Protein AF-A0A2V3PK12-F1 (afdb_monomer_lite)

Structure (mmCIF, N/CA/C/O backbone):
data_AF-A0A2V3PK12-F1
#
_entry.id   AF-A0A2V3PK12-F1
#
loop_
_atom_site.group_PDB
_atom_site.id
_atom_site.type_symbol
_atom_site.label_atom_id
_atom_site.label_alt_id
_atom_site.label_comp_id
_atom_site.label_asym_id
_atom_site.label_entity_id
_atom_site.label_seq_id
_atom_site.pdbx_PDB_ins_code
_atom_site.Cartn_x
_atom_site.Cartn_y
_atom_site.Cartn_z
_atom_site.occupancy
_atom_site.B_iso_or_equiv
_atom_site.auth_seq_id
_atom_site.auth_comp_id
_atom_site.auth_asym_id
_atom_site.auth_atom_id
_atom_site.pdbx_PDB_model_num
ATOM 1 N N . MET A 1 1 ? 20.727 -31.668 -11.549 1.00 36.41 1 MET A N 1
ATOM 2 C CA . MET A 1 1 ? 19.885 -31.216 -12.682 1.00 36.41 1 MET A CA 1
ATOM 3 C C . MET A 1 1 ? 19.035 -29.988 -12.305 1.00 36.41 1 MET A C 1
ATOM 5 O O . MET A 1 1 ? 17.898 -29.884 -12.724 1.00 36.41 1 MET A O 1
ATOM 9 N N . TRP A 1 2 ? 19.579 -29.036 -11.534 1.00 34.78 2 TRP A N 1
ATOM 10 C CA . TRP A 1 2 ? 18.855 -27.844 -11.042 1.00 34.78 2 TRP A CA 1
ATOM 11 C C . TRP A 1 2 ? 19.720 -26.575 -11.176 1.00 34.78 2 TRP A C 1
ATOM 13 O O . TRP A 1 2 ? 19.773 -25.726 -10.300 1.00 34.78 2 TRP A O 1
ATOM 23 N N . LEU A 1 3 ? 20.453 -26.479 -12.287 1.00 33.09 3 LEU A N 1
ATOM 24 C CA . LEU A 1 3 ? 21.202 -25.281 -12.698 1.00 33.09 3 LEU A CA 1
ATOM 25 C C . LEU A 1 3 ? 20.613 -24.652 -13.978 1.00 33.09 3 LEU A C 1
ATOM 27 O O . LEU A 1 3 ? 21.167 -23.702 -14.512 1.00 33.09 3 LEU A O 1
ATOM 31 N N . GLY A 1 4 ? 19.481 -25.175 -14.469 1.00 30.72 4 GLY A N 1
ATOM 32 C CA . GLY A 1 4 ? 18.854 -24.758 -15.730 1.00 30.72 4 GLY A CA 1
ATOM 33 C C . GLY A 1 4 ? 17.783 -23.667 -15.616 1.00 30.72 4 GLY A C 1
ATOM 34 O O . GLY A 1 4 ? 17.416 -23.099 -16.637 1.00 30.72 4 GLY A O 1
ATOM 35 N N . CYS A 1 5 ? 17.296 -23.335 -14.414 1.00 33.75 5 CYS A N 1
ATOM 36 C CA . CYS A 1 5 ? 16.188 -22.376 -14.248 1.00 33.75 5 CYS A CA 1
ATOM 37 C C . CYS A 1 5 ? 16.623 -20.912 -14.048 1.00 33.75 5 CYS A C 1
ATOM 39 O O . CYS A 1 5 ? 15.769 -20.057 -13.851 1.00 33.75 5 CYS A O 1
ATOM 41 N N . ILE A 1 6 ? 17.923 -20.595 -14.117 1.00 40.31 6 ILE A N 1
ATOM 42 C CA . ILE A 1 6 ? 18.437 -19.217 -13.937 1.00 40.31 6 ILE A CA 1
ATOM 43 C C . ILE A 1 6 ? 18.650 -18.494 -15.290 1.00 40.31 6 ILE A C 1
ATOM 45 O O . ILE A 1 6 ? 18.949 -17.305 -15.333 1.00 40.31 6 ILE A O 1
ATOM 49 N N . ASN A 1 7 ? 18.422 -19.167 -16.424 1.00 37.28 7 ASN A N 1
ATOM 50 C CA . ASN A 1 7 ? 18.754 -18.643 -17.759 1.00 37.28 7 ASN A CA 1
ATOM 51 C C . ASN A 1 7 ? 17.599 -17.982 -18.531 1.00 37.28 7 ASN A C 1
ATOM 53 O O . ASN A 1 7 ? 17.655 -17.896 -19.752 1.00 37.28 7 ASN A O 1
ATOM 57 N N . ASN A 1 8 ? 16.592 -17.446 -17.844 1.00 39.84 8 ASN A 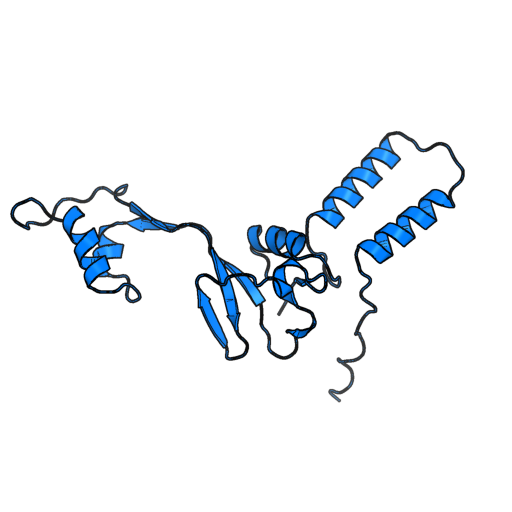N 1
ATOM 58 C CA . ASN A 1 8 ? 15.666 -16.483 -18.450 1.00 39.84 8 ASN A CA 1
ATOM 59 C C . ASN A 1 8 ? 15.564 -15.218 -17.590 1.00 39.84 8 ASN A C 1
ATOM 61 O O . ASN A 1 8 ? 14.484 -14.740 -17.258 1.00 39.84 8 ASN A O 1
ATOM 65 N N . LEU A 1 9 ? 16.720 -14.625 -17.275 1.00 40.34 9 LEU A N 1
ATOM 66 C CA . LEU A 1 9 ? 16.808 -13.172 -17.135 1.00 40.34 9 LEU A CA 1
ATOM 67 C C . LEU A 1 9 ? 16.514 -12.575 -18.517 1.00 40.34 9 LEU A C 1
ATOM 69 O O . LEU A 1 9 ? 17.421 -12.221 -19.271 1.00 40.34 9 LEU A O 1
ATOM 73 N N . TYR A 1 10 ? 15.228 -12.546 -18.875 1.00 44.62 10 TYR A N 1
ATOM 74 C CA . TYR A 1 10 ? 14.729 -11.776 -20.002 1.00 44.62 10 TYR A CA 1
ATOM 75 C C . TYR A 1 10 ? 15.353 -10.383 -19.903 1.00 44.62 10 TYR A C 1
ATOM 77 O O . TYR A 1 10 ? 15.403 -9.785 -18.826 1.00 44.62 10 TYR A O 1
ATOM 85 N N . LYS A 1 11 ? 15.863 -9.867 -21.023 1.00 54.25 11 LYS A N 1
ATOM 86 C CA . LYS A 1 11 ? 16.162 -8.441 -21.167 1.00 54.25 11 LYS A CA 1
ATOM 87 C C . LYS A 1 11 ? 14.841 -7.681 -21.009 1.00 54.25 11 LYS A C 1
ATOM 89 O O . LYS A 1 11 ? 14.168 -7.404 -21.996 1.00 54.25 11 LYS A O 1
ATOM 94 N N . MET A 1 12 ? 14.443 -7.428 -19.767 1.00 57.50 12 MET A N 1
ATOM 95 C CA . MET A 1 12 ? 13.273 -6.630 -19.428 1.00 57.50 12 MET A CA 1
ATOM 96 C C . MET A 1 12 ? 13.621 -5.184 -19.778 1.00 57.50 12 MET A C 1
ATOM 98 O O . MET A 1 12 ? 14.510 -4.602 -19.152 1.00 57.50 12 MET A O 1
ATOM 102 N N . LYS A 1 13 ? 12.998 -4.667 -20.841 1.00 63.16 13 LYS A N 1
ATOM 103 C CA . LYS A 1 13 ? 13.157 -3.277 -21.279 1.00 63.16 13 LYS A CA 1
ATOM 104 C C . LYS A 1 13 ? 12.319 -2.363 -20.397 1.00 63.16 13 LYS A C 1
ATOM 106 O O . LYS A 1 13 ? 11.266 -2.787 -19.922 1.00 63.16 13 LYS A O 1
ATOM 111 N N . THR A 1 14 ? 12.773 -1.136 -20.186 1.00 62.00 14 THR A N 1
ATOM 112 C CA . THR A 1 14 ? 11.950 -0.119 -19.519 1.00 62.00 14 THR A CA 1
ATOM 113 C C . THR A 1 14 ? 10.802 0.315 -20.434 1.00 62.00 14 THR A C 1
ATOM 115 O O . THR A 1 14 ? 10.850 0.134 -21.656 1.00 62.00 14 THR A O 1
ATOM 118 N N . LEU A 1 15 ? 9.758 0.910 -19.858 1.00 54.75 15 LEU A N 1
ATOM 119 C CA . LEU A 1 15 ? 8.664 1.481 -20.648 1.00 54.75 15 LEU A CA 1
ATOM 120 C C . LEU A 1 15 ? 9.135 2.630 -21.539 1.00 54.75 15 LEU A C 1
ATOM 122 O O . LEU A 1 15 ? 8.652 2.754 -22.659 1.00 54.75 15 LEU A O 1
ATOM 126 N N . ASP A 1 16 ? 10.135 3.397 -21.105 1.00 53.38 16 ASP A N 1
ATOM 127 C CA . ASP A 1 16 ? 10.757 4.441 -21.923 1.00 53.38 16 ASP A CA 1
ATOM 128 C C . ASP A 1 16 ? 11.477 3.860 -23.144 1.00 53.38 16 ASP A C 1
ATOM 130 O O . ASP A 1 16 ? 11.323 4.370 -24.252 1.00 53.38 16 ASP A O 1
ATOM 134 N N . GLU A 1 17 ? 12.215 2.757 -22.980 1.00 63.22 17 GLU A N 1
ATOM 135 C CA . GLU A 1 17 ? 12.875 2.061 -24.093 1.00 63.22 17 GLU A CA 1
ATOM 136 C C . GLU A 1 17 ? 11.852 1.546 -25.111 1.00 63.22 17 GLU A C 1
ATOM 138 O O . GLU A 1 17 ? 12.058 1.656 -26.321 1.00 63.22 17 GLU A O 1
ATOM 143 N N . LYS A 1 18 ? 10.717 1.023 -24.642 1.00 61.16 18 LYS A N 1
ATOM 144 C CA . LYS A 1 18 ? 9.638 0.561 -25.521 1.00 61.16 18 LYS A CA 1
ATOM 145 C C . LYS A 1 18 ? 8.865 1.701 -26.159 1.00 61.16 18 LYS A C 1
ATOM 147 O O . LYS A 1 18 ? 8.547 1.605 -27.337 1.00 61.16 18 LYS A O 1
ATOM 152 N N . SER A 1 19 ? 8.595 2.773 -25.422 1.00 56.28 19 SER A N 1
ATOM 153 C CA . SER A 1 19 ? 7.961 3.987 -25.937 1.00 56.28 19 SER A CA 1
ATOM 154 C C . SER A 1 19 ? 8.828 4.621 -27.021 1.00 56.28 19 SER A C 1
ATOM 156 O O . SER A 1 19 ? 8.326 4.963 -28.091 1.00 56.28 19 SER A O 1
ATOM 158 N N . ALA A 1 20 ? 10.147 4.674 -26.814 1.00 59.56 20 ALA A N 1
ATOM 159 C CA . ALA A 1 20 ? 11.105 5.103 -27.823 1.00 59.56 20 ALA A CA 1
ATOM 160 C C . ALA A 1 20 ? 11.119 4.160 -29.038 1.00 59.56 20 ALA A C 1
ATOM 162 O O . ALA A 1 20 ? 11.108 4.637 -30.169 1.00 59.56 20 ALA A O 1
ATOM 163 N N . GLU A 1 21 ? 11.080 2.837 -28.845 1.00 64.88 21 GLU A N 1
ATOM 164 C CA . GLU A 1 21 ? 11.001 1.863 -29.945 1.00 64.88 21 GLU A CA 1
ATOM 165 C C . GLU A 1 21 ? 9.676 1.922 -30.716 1.00 64.88 21 GLU A C 1
ATOM 167 O O . GLU A 1 21 ? 9.673 1.819 -31.942 1.00 64.88 21 GLU A O 1
ATOM 172 N N . TYR A 1 22 ? 8.551 2.084 -30.023 1.00 61.38 22 TYR A N 1
ATOM 173 C CA . TYR A 1 22 ? 7.222 2.204 -30.612 1.00 61.38 22 TYR A CA 1
ATOM 174 C C . TYR A 1 22 ? 7.087 3.525 -31.367 1.00 61.38 22 TYR A C 1
ATOM 176 O O . TYR A 1 22 ? 6.683 3.529 -32.528 1.00 61.38 22 TYR A O 1
ATOM 184 N N . SER A 1 23 ? 7.544 4.626 -30.768 1.00 55.50 23 SER A N 1
ATOM 185 C CA . SER A 1 23 ? 7.626 5.933 -31.421 1.00 55.50 23 SER A CA 1
ATOM 186 C C . SER A 1 23 ? 8.561 5.889 -32.628 1.00 55.50 23 SER A C 1
ATOM 188 O O . SER A 1 23 ? 8.198 6.379 -33.687 1.00 55.50 23 SER A O 1
ATOM 190 N N . ALA A 1 24 ? 9.726 5.239 -32.536 1.00 60.59 24 ALA A N 1
ATOM 191 C CA . ALA A 1 24 ? 10.629 5.060 -33.673 1.00 60.59 24 ALA A CA 1
ATOM 192 C C . ALA A 1 24 ? 10.006 4.196 -34.783 1.00 60.59 24 ALA A C 1
ATOM 194 O O . ALA A 1 24 ? 10.198 4.484 -35.963 1.00 60.59 24 ALA A O 1
ATOM 195 N N . LYS A 1 25 ? 9.230 3.160 -34.432 1.00 62.06 25 LYS A N 1
ATOM 196 C CA . LYS A 1 25 ? 8.463 2.358 -35.398 1.00 62.06 25 LYS A CA 1
ATOM 197 C C . LYS A 1 25 ? 7.375 3.179 -36.090 1.00 62.06 25 LYS A C 1
ATOM 199 O O . LYS A 1 25 ? 7.274 3.089 -37.307 1.00 62.06 25 LYS A O 1
ATOM 204 N N . LEU A 1 26 ? 6.612 3.984 -35.350 1.00 57.62 26 LEU A N 1
ATOM 205 C CA . LEU A 1 26 ? 5.583 4.876 -35.898 1.00 57.62 26 LEU A CA 1
ATOM 206 C C . LEU A 1 26 ? 6.188 6.001 -36.751 1.00 57.62 26 LEU A C 1
ATOM 208 O O . LEU A 1 26 ? 5.696 6.286 -37.835 1.00 57.62 26 LEU A O 1
ATOM 212 N N . CYS A 1 27 ? 7.293 6.609 -36.316 1.00 55.56 27 CYS A N 1
ATOM 213 C CA . CYS A 1 27 ? 8.000 7.646 -37.075 1.00 55.56 27 CYS A CA 1
ATOM 214 C C . CYS A 1 27 ? 8.637 7.105 -38.366 1.00 55.56 27 CYS A C 1
ATOM 216 O O . CYS A 1 27 ? 8.790 7.852 -39.329 1.00 55.56 27 CYS A O 1
ATOM 218 N N . ASN A 1 28 ? 8.987 5.814 -38.405 1.00 56.50 28 ASN A N 1
ATOM 219 C CA . ASN A 1 28 ? 9.465 5.134 -39.612 1.00 56.50 28 ASN A CA 1
ATOM 220 C C . ASN A 1 28 ? 8.329 4.629 -40.522 1.00 56.50 28 ASN A C 1
ATOM 222 O O . ASN A 1 28 ? 8.604 4.097 -41.600 1.00 56.50 28 ASN A O 1
ATOM 226 N N . GLN A 1 29 ? 7.065 4.791 -40.126 1.00 56.53 29 GLN A N 1
ATOM 227 C CA . GLN A 1 29 ? 5.906 4.533 -40.976 1.00 56.53 29 GLN A CA 1
ATOM 228 C C . GLN A 1 29 ? 5.491 5.838 -41.669 1.00 56.53 29 GLN A C 1
ATOM 230 O O . GLN A 1 29 ? 5.126 6.824 -41.034 1.00 56.53 29 GLN A O 1
ATOM 235 N N . SER A 1 30 ? 5.559 5.856 -43.001 1.00 52.78 30 SER A N 1
ATOM 236 C CA . SER A 1 30 ? 5.021 6.947 -43.820 1.00 52.78 30 SER A CA 1
ATOM 237 C C . SER A 1 30 ? 3.595 6.590 -44.259 1.00 52.78 30 SER A C 1
ATOM 239 O O . SER A 1 30 ? 3.391 5.577 -44.925 1.00 52.78 30 SER A O 1
ATOM 241 N N . GLY A 1 31 ? 2.595 7.392 -43.868 1.00 61.16 31 GLY A N 1
ATOM 242 C CA . GLY A 1 31 ? 1.188 7.164 -44.227 1.00 61.16 31 GLY A CA 1
ATOM 243 C C . GLY A 1 31 ? 0.179 8.041 -43.469 1.00 61.16 31 GLY A C 1
ATOM 244 O O . GLY A 1 31 ? 0.530 8.708 -42.499 1.00 61.16 31 GLY A O 1
ATOM 245 N N . ASN A 1 32 ? -1.080 8.037 -43.926 1.00 61.38 32 ASN A N 1
ATOM 246 C CA . ASN A 1 32 ? -2.220 8.613 -43.201 1.00 61.38 32 ASN A CA 1
ATOM 247 C C . ASN A 1 32 ? -2.787 7.556 -42.244 1.00 61.38 32 ASN A C 1
ATOM 249 O O . ASN A 1 32 ? -3.223 6.502 -42.702 1.00 61.38 32 ASN A O 1
ATOM 253 N N . TYR A 1 33 ? -2.818 7.850 -40.945 1.00 66.75 33 TYR A N 1
ATOM 254 C CA . TYR A 1 33 ? -3.426 6.980 -39.937 1.00 66.75 33 TYR A CA 1
ATOM 255 C C . TYR A 1 33 ? -4.934 7.211 -39.858 1.00 66.75 33 TYR A C 1
ATOM 257 O O . TYR A 1 33 ? -5.408 8.351 -39.897 1.00 66.75 33 TYR A O 1
ATOM 265 N N . SER A 1 34 ? -5.702 6.136 -39.719 1.00 72.19 34 SER A N 1
ATOM 266 C CA . SER A 1 34 ? -7.123 6.237 -39.408 1.00 72.19 34 SER A CA 1
ATOM 267 C C . SER A 1 34 ? -7.328 6.720 -37.970 1.00 72.19 34 SER A C 1
ATOM 269 O O . SER A 1 34 ? -6.500 6.511 -37.080 1.00 72.19 34 SER A O 1
ATOM 271 N N . LYS A 1 35 ? -8.486 7.336 -37.714 1.00 70.31 35 LYS A N 1
ATOM 272 C CA . LYS A 1 35 ? -8.886 7.753 -36.363 1.00 70.31 35 LYS A CA 1
ATOM 273 C C . LYS A 1 35 ? -8.830 6.588 -35.358 1.00 70.31 35 LYS A C 1
ATOM 275 O O . LYS A 1 35 ? -8.352 6.782 -34.247 1.00 70.31 35 LYS A O 1
ATOM 280 N N . GLY A 1 36 ? -9.254 5.387 -35.763 1.00 68.56 36 GLY A N 1
ATOM 281 C CA . GLY A 1 36 ? -9.268 4.206 -34.892 1.00 68.56 36 GLY A CA 1
ATOM 282 C C . GLY A 1 36 ? -7.872 3.693 -34.520 1.00 68.56 36 GLY A C 1
ATOM 283 O O . GLY A 1 36 ? -7.666 3.229 -33.399 1.00 68.56 36 GLY A O 1
ATOM 284 N N . GLU A 1 37 ? -6.891 3.819 -35.417 1.00 69.25 37 GLU A N 1
ATOM 285 C CA . GLU A 1 37 ? -5.494 3.460 -35.124 1.00 69.25 37 GLU A CA 1
ATOM 286 C C . GLU A 1 37 ? -4.878 4.416 -34.097 1.00 69.25 37 GLU A C 1
ATOM 288 O O . GLU A 1 37 ? -4.228 3.968 -33.152 1.00 69.25 37 GLU A O 1
ATOM 293 N N . LEU A 1 38 ? -5.145 5.721 -34.225 1.00 68.56 38 LEU A N 1
ATOM 294 C CA . LEU A 1 38 ? -4.697 6.730 -33.260 1.00 68.56 38 LEU A CA 1
ATOM 295 C C . LEU A 1 38 ? -5.352 6.543 -31.885 1.00 68.56 38 LEU A C 1
ATOM 297 O O . LEU A 1 38 ? -4.671 6.619 -30.863 1.00 68.56 38 LEU A O 1
ATOM 301 N N . GLU A 1 39 ? -6.657 6.261 -31.849 1.00 68.75 39 GLU A N 1
ATOM 302 C CA . GLU A 1 39 ? -7.384 5.973 -30.607 1.00 68.75 39 GLU A CA 1
ATOM 303 C C . GLU A 1 39 ? -6.834 4.721 -29.914 1.00 68.75 39 GLU A C 1
ATOM 305 O O . GLU A 1 39 ? -6.617 4.730 -28.703 1.00 68.75 39 GLU A O 1
ATOM 310 N N . THR A 1 40 ? -6.529 3.669 -30.677 1.00 72.00 40 THR A N 1
ATOM 311 C CA . THR A 1 40 ? -5.946 2.433 -30.136 1.00 72.00 40 THR A CA 1
ATOM 312 C C . THR A 1 40 ? -4.548 2.676 -29.567 1.00 72.00 40 THR A C 1
ATOM 314 O O . THR A 1 40 ? -4.274 2.264 -28.441 1.00 72.00 40 THR A O 1
ATOM 317 N N . ALA A 1 41 ? -3.678 3.381 -30.296 1.00 66.94 41 ALA A N 1
ATOM 318 C CA . ALA A 1 41 ? -2.335 3.721 -29.824 1.00 66.94 41 ALA A CA 1
ATOM 319 C C . ALA A 1 41 ? -2.373 4.561 -28.536 1.00 66.94 41 ALA A C 1
ATOM 321 O O . ALA A 1 41 ? -1.617 4.296 -27.602 1.00 66.94 41 ALA A O 1
ATOM 322 N N . TYR A 1 42 ? -3.290 5.532 -28.456 1.00 71.00 42 TYR A N 1
ATOM 323 C CA . TYR A 1 42 ? -3.482 6.348 -27.259 1.00 71.00 42 TYR A CA 1
ATOM 324 C C . TYR A 1 42 ? -3.944 5.513 -26.060 1.00 71.00 42 TYR A C 1
ATOM 326 O O . TYR A 1 42 ? -3.371 5.627 -24.979 1.00 71.00 42 TYR A O 1
ATOM 334 N N . VAL A 1 43 ? -4.951 4.651 -26.241 1.00 71.06 43 VAL A N 1
ATOM 335 C CA . VAL A 1 43 ? -5.480 3.795 -25.167 1.00 71.06 43 VAL A CA 1
ATOM 336 C C . VAL A 1 43 ? -4.429 2.799 -24.678 1.00 71.06 43 VAL A C 1
ATOM 338 O O . VAL A 1 43 ? -4.279 2.622 -23.470 1.00 71.06 43 VAL A O 1
ATOM 341 N N . LEU A 1 44 ? -3.682 2.174 -25.593 1.00 69.31 44 LEU A N 1
ATOM 342 C CA . LEU A 1 44 ? -2.598 1.256 -25.240 1.00 69.31 44 LEU A CA 1
ATOM 343 C C . LEU A 1 44 ? -1.492 1.982 -24.476 1.00 69.31 44 LEU A C 1
ATOM 345 O O . LEU A 1 44 ? -1.163 1.567 -23.369 1.00 69.31 44 LEU A O 1
ATOM 349 N N . GLY A 1 45 ? -1.000 3.110 -24.995 1.00 70.62 45 GLY A N 1
ATOM 350 C CA . GLY A 1 45 ? 0.023 3.905 -24.317 1.00 70.62 45 GLY A CA 1
ATOM 351 C C . GLY A 1 45 ? -0.426 4.398 -22.939 1.00 70.62 45 GLY A C 1
ATOM 352 O O . GLY A 1 45 ? 0.338 4.333 -21.977 1.00 70.62 45 GLY A O 1
ATOM 353 N N . ALA A 1 46 ? -1.683 4.830 -22.804 1.00 70.56 46 ALA A N 1
ATOM 354 C CA . ALA A 1 46 ? -2.254 5.248 -21.527 1.00 70.56 46 ALA A CA 1
ATOM 355 C C . ALA A 1 46 ? -2.349 4.093 -20.516 1.00 70.56 46 ALA A C 1
ATOM 357 O O . ALA A 1 46 ? -2.035 4.289 -19.343 1.00 70.56 46 ALA A O 1
ATOM 358 N N . ASN A 1 47 ? -2.748 2.894 -20.953 1.00 68.88 47 ASN A N 1
ATOM 359 C CA . ASN A 1 47 ? -2.836 1.717 -20.086 1.00 68.88 47 ASN A CA 1
ATOM 360 C C . ASN A 1 47 ? -1.452 1.193 -19.679 1.00 68.88 47 ASN A C 1
ATOM 362 O O . ASN A 1 47 ? -1.224 0.927 -18.500 1.00 68.88 47 ASN A O 1
ATOM 366 N N . GLU A 1 48 ? -0.515 1.097 -20.623 1.00 69.25 48 GLU A N 1
ATOM 367 C CA . GLU A 1 48 ? 0.868 0.673 -20.361 1.00 69.25 48 GLU A CA 1
ATOM 368 C C . GLU A 1 48 ? 1.592 1.644 -19.418 1.00 69.25 48 GLU A C 1
ATOM 370 O O . GLU A 1 48 ? 2.373 1.220 -18.571 1.00 69.25 48 GLU A O 1
ATOM 375 N N . SER A 1 49 ? 1.272 2.940 -19.489 1.00 71.38 49 SER A N 1
ATOM 376 C CA . SER A 1 49 ? 1.828 3.961 -18.589 1.00 71.38 49 SER A CA 1
ATOM 377 C C . SER A 1 49 ? 1.206 3.946 -17.189 1.00 71.38 49 SER A C 1
ATOM 379 O O . SER A 1 49 ? 1.755 4.549 -16.268 1.00 71.38 49 SER A O 1
ATOM 381 N N . ARG A 1 50 ? 0.052 3.291 -17.000 1.00 79.94 50 ARG A N 1
ATOM 382 C CA . ARG A 1 50 ? -0.710 3.365 -15.746 1.00 79.94 50 ARG A CA 1
ATOM 383 C C . ARG A 1 50 ? -0.247 2.359 -14.699 1.00 79.94 50 ARG A C 1
ATOM 385 O O . ARG A 1 50 ? -0.205 2.685 -13.518 1.00 79.94 50 ARG A O 1
ATOM 392 N N . GLU A 1 51 ? 0.080 1.144 -15.121 1.00 86.12 51 GLU A N 1
ATOM 393 C CA . GLU A 1 51 ? 0.314 0.004 -14.229 1.00 86.12 51 GLU A CA 1
ATOM 394 C C . GLU A 1 51 ? 1.583 -0.751 -14.603 1.00 86.12 51 GLU A C 1
ATOM 396 O O . GLU A 1 51 ? 2.048 -0.692 -15.741 1.00 86.12 51 GLU A O 1
ATOM 401 N N . LEU A 1 52 ? 2.119 -1.504 -13.640 1.00 91.06 52 LEU A N 1
ATOM 402 C CA . LEU A 1 52 ? 3.208 -2.430 -13.908 1.00 91.06 52 LEU A CA 1
ATOM 403 C C . LEU A 1 52 ? 2.702 -3.582 -14.777 1.00 91.06 52 LEU A C 1
ATOM 405 O O . LEU A 1 52 ? 1.628 -4.143 -14.537 1.00 91.06 52 LEU A O 1
ATOM 409 N N . GLN A 1 53 ? 3.524 -3.951 -15.754 1.00 87.56 53 GLN A N 1
ATOM 410 C CA . GLN A 1 53 ? 3.295 -5.088 -16.634 1.00 87.56 53 GLN A CA 1
ATOM 411 C C . GLN A 1 53 ? 4.154 -6.277 -16.198 1.00 87.56 53 GLN A C 1
ATOM 413 O O . GLN A 1 53 ? 5.230 -6.125 -15.612 1.00 87.56 53 GLN A O 1
ATOM 418 N N . TYR A 1 54 ? 3.671 -7.484 -16.478 1.00 86.00 54 TYR A N 1
ATOM 419 C CA . TYR A 1 54 ? 4.406 -8.702 -16.157 1.00 86.00 54 TYR A CA 1
ATOM 420 C C . TYR A 1 54 ? 5.702 -8.811 -16.959 1.00 86.00 54 TYR A C 1
ATOM 422 O O . TYR A 1 54 ? 5.701 -8.679 -18.179 1.00 86.00 54 TYR A O 1
ATOM 430 N N . GLY A 1 55 ? 6.807 -9.099 -16.266 1.00 83.06 55 GLY A N 1
ATOM 431 C CA . GLY A 1 55 ? 8.127 -9.211 -16.889 1.00 83.06 55 GLY A CA 1
ATOM 432 C C . GLY A 1 55 ? 8.738 -7.869 -17.306 1.00 83.06 55 GLY A C 1
ATOM 433 O O . GLY A 1 55 ? 9.588 -7.846 -18.196 1.00 83.06 55 GLY A O 1
ATOM 434 N N . GLU A 1 56 ? 8.314 -6.758 -16.697 1.00 84.62 56 GLU A N 1
ATOM 435 C CA . GLU A 1 56 ? 8.781 -5.409 -17.034 1.00 84.62 56 GLU A CA 1
ATOM 436 C C . GLU A 1 56 ? 9.084 -4.579 -15.790 1.00 84.62 56 GLU A C 1
ATOM 438 O O . GLU A 1 56 ? 8.464 -4.760 -14.742 1.00 84.62 56 GLU A O 1
ATOM 443 N N . HIS A 1 57 ? 10.034 -3.650 -15.922 1.00 90.06 57 HIS A N 1
ATOM 444 C CA . HIS A 1 57 ? 10.275 -2.634 -14.903 1.00 90.06 57 HIS A CA 1
ATOM 445 C C . HIS A 1 57 ? 9.405 -1.401 -15.156 1.00 90.06 57 HIS A C 1
ATOM 447 O O . HIS A 1 57 ? 9.197 -1.017 -16.308 1.00 90.06 57 HIS A O 1
ATOM 453 N N . GLY A 1 58 ? 8.972 -0.746 -14.086 1.00 91.44 58 GLY A N 1
ATOM 454 C CA . GLY A 1 58 ? 8.261 0.521 -14.159 1.00 91.44 58 GLY A CA 1
ATOM 455 C C . GLY A 1 58 ? 8.557 1.444 -12.986 1.00 91.44 58 GLY A C 1
ATOM 456 O O . GLY A 1 58 ? 9.369 1.153 -12.104 1.00 91.44 58 GLY A O 1
ATOM 457 N N . THR A 1 59 ? 7.871 2.577 -12.997 1.00 95.00 59 THR A N 1
ATOM 458 C CA . THR A 1 59 ? 8.026 3.646 -12.006 1.00 95.00 59 THR A CA 1
ATOM 459 C C . THR A 1 59 ? 7.329 3.304 -10.687 1.00 95.00 59 THR A C 1
ATOM 461 O O . THR A 1 59 ? 6.436 2.449 -10.621 1.00 95.00 59 THR A O 1
ATOM 464 N N . PHE A 1 60 ? 7.648 4.048 -9.627 1.00 96.38 60 PHE A N 1
ATOM 465 C CA . PHE A 1 60 ? 6.891 3.975 -8.375 1.00 96.38 60 PHE A CA 1
ATOM 466 C C . PHE A 1 60 ? 5.399 4.301 -8.550 1.00 96.38 60 PHE A C 1
ATOM 468 O O . PHE A 1 60 ? 4.556 3.695 -7.891 1.00 96.38 60 PHE A O 1
ATOM 475 N N . GLY A 1 61 ? 5.046 5.231 -9.445 1.00 95.31 61 GLY A N 1
ATOM 476 C CA . GLY A 1 61 ? 3.646 5.581 -9.711 1.00 95.31 61 GLY A CA 1
ATOM 477 C C . GLY A 1 61 ? 2.844 4.380 -10.214 1.00 95.31 61 GLY A C 1
ATOM 478 O O . GLY A 1 61 ? 1.751 4.103 -9.721 1.00 95.31 61 GLY A O 1
ATOM 479 N N . GLN A 1 62 ? 3.437 3.604 -11.118 1.00 94.56 62 GLN A N 1
ATOM 480 C CA . GLN A 1 62 ? 2.840 2.375 -11.637 1.00 94.56 62 GLN A CA 1
ATOM 481 C C . GLN A 1 62 ? 2.778 1.273 -10.585 1.00 94.56 62 GLN A C 1
ATOM 483 O O . GLN A 1 62 ? 1.789 0.539 -10.514 1.00 94.56 62 GLN A O 1
ATOM 488 N N . ALA A 1 63 ? 3.805 1.170 -9.736 1.00 96.38 63 ALA A N 1
ATOM 489 C CA . ALA A 1 63 ? 3.793 0.270 -8.590 1.00 96.38 63 ALA A CA 1
ATOM 490 C C . ALA A 1 63 ? 2.645 0.605 -7.632 1.00 96.38 63 ALA A C 1
ATOM 492 O O . ALA A 1 63 ? 1.903 -0.286 -7.222 1.00 96.38 63 ALA A O 1
ATOM 493 N N . LEU A 1 64 ? 2.447 1.890 -7.329 1.00 96.94 64 LEU A N 1
ATOM 494 C CA . LEU A 1 64 ? 1.373 2.367 -6.466 1.00 96.94 64 LEU A CA 1
ATOM 495 C C . LEU A 1 64 ? -0.012 2.068 -7.056 1.00 96.94 64 LEU A C 1
ATOM 497 O O . LEU A 1 64 ? -0.874 1.569 -6.334 1.00 96.94 64 LEU A O 1
ATOM 501 N N . GLU A 1 65 ? -0.233 2.333 -8.346 1.00 95.62 65 GLU A N 1
ATOM 502 C CA . GLU A 1 65 ? -1.497 1.988 -9.015 1.00 95.62 65 GLU A CA 1
ATOM 503 C C . GLU A 1 65 ? -1.745 0.473 -9.016 1.00 95.62 65 GLU A C 1
ATOM 505 O O . GLU A 1 65 ? -2.843 0.030 -8.679 1.00 95.62 65 GLU A O 1
ATOM 510 N N . SER A 1 66 ? -0.713 -0.332 -9.277 1.00 95.62 66 SER A N 1
ATOM 511 C CA . SER A 1 66 ? -0.808 -1.800 -9.227 1.00 95.62 66 SER A CA 1
ATOM 512 C C . SER A 1 66 ? -1.173 -2.295 -7.821 1.00 95.62 66 SER A C 1
ATOM 514 O O . SER A 1 66 ? -2.030 -3.162 -7.651 1.00 95.62 66 SER A O 1
ATOM 516 N N . VAL A 1 67 ? -0.568 -1.704 -6.791 1.00 96.94 67 VAL A N 1
ATOM 517 C CA . VAL A 1 67 ? -0.809 -2.052 -5.386 1.00 96.94 67 VAL A CA 1
ATOM 518 C C . VAL A 1 67 ? -2.204 -1.630 -4.913 1.00 96.94 67 VAL A C 1
ATOM 520 O O . VAL A 1 67 ? -2.836 -2.361 -4.147 1.00 96.94 67 VAL A O 1
ATOM 523 N N . LYS A 1 68 ? -2.750 -0.513 -5.414 1.00 95.62 68 LYS A N 1
ATOM 524 C CA . LYS A 1 68 ? -4.154 -0.129 -5.170 1.00 95.62 68 LYS A CA 1
ATOM 525 C C . LYS A 1 68 ? -5.149 -1.163 -5.703 1.00 95.62 68 LYS A C 1
ATOM 527 O O . LYS A 1 68 ? -6.236 -1.291 -5.147 1.00 95.62 68 LYS A O 1
ATOM 532 N N . GLN A 1 69 ? -4.776 -1.911 -6.739 1.00 93.75 69 GLN A N 1
ATOM 533 C CA . GLN A 1 69 ? -5.577 -3.004 -7.300 1.00 93.75 69 GLN A CA 1
ATOM 534 C C . GLN A 1 69 ? -5.375 -4.345 -6.582 1.00 93.75 69 GLN A C 1
ATOM 536 O O . GLN A 1 69 ? -5.892 -5.367 -7.026 1.00 93.75 69 GLN A O 1
ATOM 541 N N . GLY A 1 70 ? -4.619 -4.363 -5.482 1.00 94.69 70 GLY A N 1
ATOM 542 C CA . GLY A 1 70 ? -4.334 -5.578 -4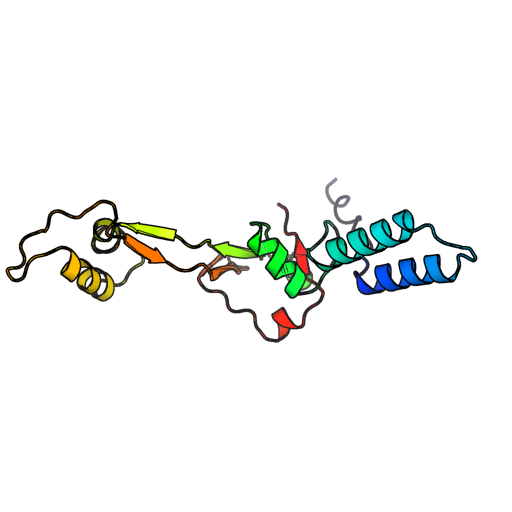.722 1.00 94.69 70 GLY A CA 1
ATOM 543 C C . GLY A 1 70 ? -3.199 -6.428 -5.295 1.00 94.69 70 GLY A C 1
ATOM 544 O O . GLY A 1 70 ? -2.966 -7.522 -4.785 1.00 94.69 70 GLY A O 1
ATOM 545 N N . ARG A 1 71 ? -2.472 -5.947 -6.316 1.00 95.88 71 ARG A N 1
ATOM 546 C CA . ARG A 1 71 ? -1.236 -6.604 -6.765 1.00 95.88 71 ARG A CA 1
ATOM 547 C C . ARG A 1 71 ? -0.098 -6.330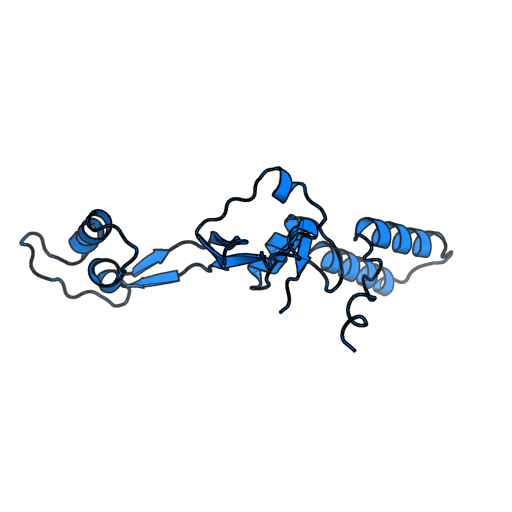 -5.781 1.00 95.88 71 ARG A C 1
ATOM 549 O O . ARG A 1 71 ? -0.132 -5.376 -5.004 1.00 95.88 71 ARG A O 1
ATOM 556 N N . LEU A 1 72 ? 0.930 -7.166 -5.835 1.00 97.00 72 LEU A N 1
ATOM 557 C CA . LEU A 1 72 ? 2.153 -7.000 -5.056 1.00 97.00 72 LEU A CA 1
ATOM 558 C C . LEU A 1 72 ? 3.217 -6.352 -5.941 1.00 97.00 72 LEU A C 1
ATOM 560 O O . LEU A 1 72 ? 3.381 -6.753 -7.093 1.00 97.00 72 LEU A O 1
ATOM 564 N N . ALA A 1 73 ? 3.952 -5.377 -5.409 1.00 97.00 73 ALA A N 1
ATOM 565 C CA . ALA A 1 73 ? 5.056 -4.743 -6.128 1.00 97.00 73 ALA A CA 1
ATOM 566 C C . ALA A 1 73 ? 6.385 -4.941 -5.394 1.00 97.00 73 ALA A C 1
ATOM 568 O O . ALA A 1 73 ? 6.446 -4.946 -4.166 1.00 97.00 73 ALA A O 1
ATOM 569 N N . THR A 1 74 ? 7.474 -5.104 -6.132 1.00 96.69 74 THR A N 1
ATOM 570 C CA . THR A 1 74 ? 8.827 -5.269 -5.590 1.00 96.69 74 THR A CA 1
ATOM 571 C C . THR A 1 74 ? 9.831 -4.486 -6.419 1.00 96.69 74 THR A C 1
ATOM 573 O O . THR A 1 74 ? 9.553 -4.140 -7.561 1.00 96.69 74 THR A O 1
ATOM 576 N N . ARG A 1 75 ? 11.016 -4.224 -5.872 1.00 95.06 75 ARG A N 1
ATOM 577 C CA . ARG A 1 75 ? 12.128 -3.660 -6.640 1.00 95.06 75 ARG A CA 1
ATOM 578 C C . ARG A 1 75 ? 13.024 -4.761 -7.186 1.00 95.06 75 ARG A C 1
ATOM 580 O O . ARG A 1 75 ? 13.250 -5.774 -6.522 1.00 95.06 75 ARG A O 1
ATOM 587 N N . LYS A 1 76 ? 13.646 -4.530 -8.343 1.00 91.56 76 LYS A N 1
ATOM 588 C CA . LYS A 1 76 ? 14.607 -5.463 -8.956 1.00 91.56 76 LYS A CA 1
ATOM 589 C C . LYS A 1 76 ? 15.700 -5.907 -7.978 1.00 91.56 76 LYS A C 1
ATOM 591 O O . LYS A 1 76 ? 16.011 -7.093 -7.892 1.00 91.56 76 LYS A O 1
ATOM 596 N N . GLY A 1 77 ? 16.247 -4.969 -7.200 1.00 87.81 77 GLY A N 1
ATOM 597 C CA . GLY A 1 77 ? 17.281 -5.243 -6.193 1.00 87.81 77 GLY A CA 1
ATOM 598 C C . GLY A 1 77 ? 16.805 -6.015 -4.953 1.00 87.81 77 GLY A C 1
ATOM 599 O O . GLY A 1 77 ? 17.630 -6.454 -4.153 1.00 87.81 77 GLY A O 1
ATOM 600 N N . TRP A 1 78 ? 15.496 -6.189 -4.764 1.00 91.44 78 TRP A N 1
ATOM 601 C CA . TRP A 1 78 ? 14.922 -6.888 -3.612 1.00 91.44 78 TRP A CA 1
ATOM 602 C C . TRP A 1 78 ? 14.691 -8.385 -3.859 1.00 91.44 78 TRP A C 1
ATOM 604 O O . TRP A 1 78 ? 14.644 -9.161 -2.900 1.00 91.44 78 TRP A O 1
ATOM 614 N N . ASN A 1 79 ? 14.587 -8.816 -5.121 1.00 68.19 79 ASN A N 1
ATOM 615 C CA . ASN A 1 79 ? 14.125 -10.154 -5.524 1.00 68.19 79 ASN A CA 1
ATOM 616 C C . ASN A 1 79 ? 15.127 -11.313 -5.281 1.00 68.19 79 ASN A C 1
ATOM 618 O O . ASN A 1 79 ? 15.065 -12.357 -5.918 1.00 68.19 79 ASN A O 1
ATOM 622 N N . GLY A 1 80 ? 16.061 -11.142 -4.342 1.00 68.38 80 GLY A N 1
ATOM 623 C CA . GLY A 1 80 ? 16.813 -12.238 -3.711 1.00 68.38 80 GLY 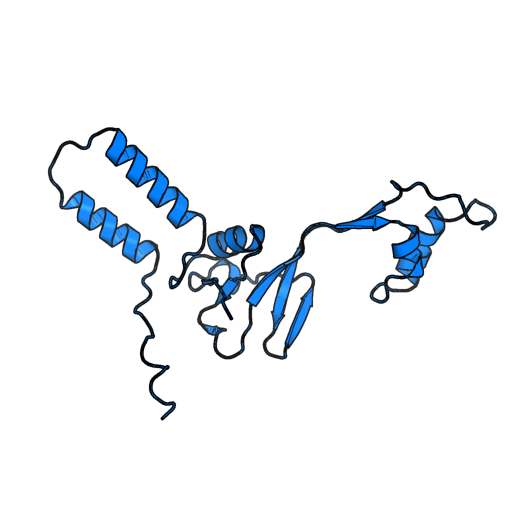A CA 1
ATOM 624 C C . GLY A 1 80 ? 16.365 -12.530 -2.272 1.00 68.38 80 GLY A C 1
ATOM 625 O O . GLY A 1 80 ? 16.844 -13.477 -1.658 1.00 68.38 80 GLY A O 1
ATOM 626 N N . LYS A 1 81 ? 15.473 -11.698 -1.713 1.00 84.38 81 LYS A N 1
ATOM 627 C CA . LYS A 1 81 ? 15.006 -11.758 -0.315 1.00 84.38 81 LYS A CA 1
ATOM 628 C C . LYS A 1 81 ? 13.475 -11.819 -0.194 1.00 84.38 81 LYS A C 1
ATOM 630 O O . LYS A 1 81 ? 12.936 -11.732 0.910 1.00 84.38 81 LYS A O 1
ATOM 635 N N . GLY A 1 82 ? 12.775 -11.939 -1.328 1.00 90.12 82 GLY A N 1
ATOM 636 C CA . GLY A 1 82 ? 11.316 -12.035 -1.399 1.00 90.12 82 GLY A CA 1
ATOM 637 C C . GLY A 1 82 ? 10.608 -10.894 -0.672 1.00 90.12 82 GLY A C 1
ATOM 638 O O . GLY A 1 82 ? 9.725 -11.161 0.136 1.00 90.12 82 GLY A O 1
ATOM 639 N N . MET A 1 83 ? 11.067 -9.653 -0.850 1.00 96.44 83 MET A N 1
ATOM 640 C CA . MET A 1 83 ? 10.421 -8.465 -0.280 1.00 96.44 83 MET A CA 1
ATOM 641 C C . MET A 1 83 ? 9.394 -7.924 -1.270 1.00 96.44 83 MET A C 1
ATOM 643 O O . MET A 1 83 ? 9.650 -7.936 -2.473 1.00 96.44 83 MET A O 1
ATOM 647 N N . PHE A 1 84 ? 8.274 -7.407 -0.779 1.00 97.62 84 PHE A N 1
ATOM 648 C CA . PHE A 1 84 ? 7.253 -6.770 -1.611 1.00 97.62 84 PHE A CA 1
ATOM 649 C C . PHE A 1 84 ? 6.421 -5.784 -0.790 1.00 97.62 84 PHE A C 1
ATOM 651 O O . PHE A 1 84 ? 6.329 -5.902 0.435 1.00 97.62 84 PHE A O 1
ATOM 658 N N . VAL A 1 85 ? 5.807 -4.824 -1.472 1.00 98.12 85 VAL A N 1
ATOM 659 C CA . VAL A 1 85 ? 4.839 -3.877 -0.920 1.00 98.12 85 VAL A CA 1
ATOM 660 C C . VAL A 1 85 ? 3.429 -4.237 -1.374 1.00 98.12 85 VAL A C 1
ATOM 662 O O . VAL A 1 85 ? 3.229 -4.791 -2.456 1.00 98.12 85 VAL A O 1
ATOM 665 N N . PHE A 1 86 ? 2.455 -3.927 -0.526 1.00 98.12 86 PHE A N 1
ATOM 666 C CA . PHE A 1 86 ? 1.031 -4.141 -0.772 1.00 98.12 86 PHE A CA 1
ATOM 667 C C . PHE A 1 86 ? 0.205 -3.101 -0.014 1.00 98.12 86 PHE A C 1
ATOM 669 O O . PHE A 1 86 ? 0.699 -2.464 0.915 1.00 98.12 86 PHE A O 1
ATOM 676 N N . MET A 1 87 ? -1.059 -2.919 -0.389 1.00 98.00 87 MET A N 1
ATOM 677 C CA . MET A 1 87 ? -1.966 -2.011 0.306 1.00 98.00 87 MET A CA 1
ATOM 678 C C . MET A 1 87 ? -2.842 -2.820 1.246 1.00 98.00 87 MET A C 1
ATOM 680 O O . MET A 1 87 ? -3.513 -3.761 0.825 1.00 98.00 87 MET A O 1
ATOM 684 N N . ARG A 1 88 ? -2.889 -2.417 2.514 1.00 96.75 88 ARG A N 1
ATOM 685 C CA . ARG A 1 88 ? -3.996 -2.805 3.378 1.00 96.75 88 ARG A CA 1
ATOM 686 C C . ARG A 1 88 ? -5.174 -1.875 3.063 1.00 96.75 88 ARG A C 1
ATOM 688 O O . ARG A 1 88 ? -5.011 -0.660 3.215 1.00 96.75 88 ARG A O 1
ATOM 695 N N . PRO A 1 89 ? -6.331 -2.395 2.613 1.00 95.50 89 PRO A N 1
ATOM 696 C CA . PRO A 1 89 ? -7.495 -1.560 2.346 1.00 95.50 89 PRO A CA 1
ATOM 697 C C . PRO A 1 89 ? -8.023 -0.930 3.639 1.00 95.50 89 PRO A C 1
ATOM 699 O O . PRO A 1 89 ? -7.707 -1.380 4.744 1.00 95.50 89 PRO A O 1
ATOM 702 N N . ALA A 1 90 ? -8.824 0.124 3.485 1.00 95.50 90 ALA A N 1
ATOM 703 C CA . ALA A 1 90 ? -9.564 0.692 4.602 1.00 95.50 90 ALA A CA 1
ATOM 704 C C . ALA A 1 90 ? -10.535 -0.353 5.171 1.00 95.50 90 ALA A C 1
ATOM 706 O O . ALA A 1 90 ? -11.030 -1.209 4.436 1.00 95.50 90 ALA A O 1
ATOM 707 N N . ASP A 1 91 ? -10.786 -0.273 6.472 1.00 94.69 91 ASP A N 1
ATOM 708 C CA . ASP A 1 91 ? -11.586 -1.249 7.206 1.00 94.69 91 ASP A CA 1
ATOM 709 C C . ASP A 1 91 ? -12.418 -0.550 8.287 1.00 94.69 91 ASP A C 1
ATOM 711 O O . ASP A 1 91 ? -12.037 0.509 8.792 1.00 94.69 91 ASP A O 1
ATOM 715 N N . GLU A 1 92 ? -13.552 -1.136 8.649 1.00 95.25 92 GLU A N 1
ATOM 716 C CA . GLU A 1 92 ? -14.451 -0.618 9.679 1.00 95.25 92 GLU A CA 1
ATOM 717 C C . GLU A 1 92 ? -14.719 -1.718 10.702 1.00 95.25 92 GLU A C 1
ATOM 719 O O . GLU A 1 92 ? -15.247 -2.781 10.379 1.00 95.25 92 GLU A O 1
ATOM 724 N N . LEU A 1 93 ? -14.348 -1.465 11.958 1.00 94.25 93 LEU A N 1
ATOM 725 C CA . LEU A 1 93 ? -14.509 -2.430 13.042 1.00 94.25 93 LEU A CA 1
ATOM 726 C C . LEU A 1 93 ? -15.443 -1.865 14.099 1.00 94.25 93 LEU A C 1
ATOM 728 O O . LEU A 1 93 ? -15.290 -0.724 14.526 1.00 94.25 93 LEU A O 1
ATOM 732 N N . HIS A 1 94 ? -16.381 -2.685 14.563 1.00 95.12 94 HIS A N 1
ATOM 733 C CA . HIS A 1 94 ? -17.302 -2.301 15.627 1.00 95.12 94 HIS A CA 1
ATOM 734 C C . HIS A 1 94 ? -16.539 -1.868 16.890 1.00 95.12 94 HIS A C 1
ATOM 736 O O . HIS A 1 94 ? -15.600 -2.547 17.322 1.00 95.12 94 HIS A O 1
ATOM 742 N N . VAL A 1 95 ? -16.955 -0.762 17.512 1.00 93.69 95 VAL A N 1
ATOM 743 C CA . VAL A 1 95 ? -16.239 -0.127 18.633 1.00 93.69 95 VAL A CA 1
ATOM 744 C C . VAL A 1 95 ? -16.026 -1.082 19.810 1.00 93.69 95 VAL A C 1
ATOM 746 O O . VAL A 1 95 ? -14.948 -1.115 20.403 1.00 93.69 95 VAL A O 1
ATOM 749 N N . GLY A 1 96 ? -16.996 -1.963 20.076 1.00 91.94 96 GLY A N 1
ATOM 750 C CA . GLY A 1 96 ? -16.875 -2.986 21.116 1.00 91.94 96 GLY A CA 1
ATOM 751 C C . GLY A 1 96 ? -15.730 -3.978 20.871 1.00 91.94 96 GLY A C 1
ATOM 752 O O . GLY A 1 96 ? -15.031 -4.342 21.817 1.00 91.94 96 GLY A O 1
ATOM 753 N N . PHE A 1 97 ? -15.495 -4.364 19.611 1.00 93.19 97 PHE A N 1
ATOM 754 C CA . PHE A 1 97 ? -14.389 -5.249 19.230 1.00 93.19 97 PHE A CA 1
ATOM 755 C C . PHE A 1 97 ? -13.044 -4.522 19.348 1.00 93.19 97 PHE A C 1
ATOM 757 O O . PHE A 1 97 ? -12.065 -5.069 19.855 1.00 93.19 97 PHE A O 1
ATOM 764 N N . VAL A 1 98 ? -13.001 -3.250 18.946 1.00 93.50 98 VAL A N 1
ATOM 765 C CA . VAL A 1 98 ? -11.803 -2.401 19.047 1.00 93.50 98 VAL A CA 1
ATOM 766 C C . VAL A 1 98 ? -11.376 -2.212 20.501 1.00 93.50 98 VAL A C 1
ATOM 768 O O . VAL A 1 98 ? -10.195 -2.359 20.824 1.00 93.50 98 VAL A O 1
ATOM 771 N N . ALA A 1 99 ? -12.337 -1.946 21.386 1.00 92.12 99 ALA A N 1
ATOM 772 C CA . ALA A 1 99 ? -12.094 -1.704 22.801 1.00 92.12 99 ALA A CA 1
ATOM 773 C C . ALA A 1 99 ? -11.643 -2.957 23.574 1.00 92.12 99 ALA A C 1
ATOM 775 O O . ALA A 1 99 ? -11.000 -2.831 24.612 1.00 92.12 99 ALA A O 1
ATOM 776 N N . LYS A 1 100 ? -11.959 -4.171 23.106 1.00 90.19 100 LYS A N 1
ATOM 777 C CA . LYS A 1 100 ? -11.737 -5.401 23.892 1.00 90.19 100 LYS A CA 1
ATOM 778 C C . LYS A 1 100 ? -10.774 -6.372 23.216 1.00 90.19 100 LYS A C 1
ATOM 780 O O . LYS A 1 100 ? -9.786 -6.797 23.822 1.00 90.19 100 LYS A O 1
ATOM 785 N N . ASP A 1 101 ? -10.995 -6.649 21.939 1.00 92.12 101 ASP A N 1
ATOM 786 C CA . ASP A 1 101 ? -10.490 -7.858 21.290 1.00 92.12 101 ASP A CA 1
ATOM 787 C C . ASP A 1 101 ? -9.245 -7.624 20.420 1.00 92.12 101 ASP A C 1
ATOM 789 O O . ASP A 1 101 ? -8.477 -8.560 20.169 1.00 92.12 101 ASP A O 1
ATOM 793 N N . ILE A 1 102 ? -8.963 -6.382 20.001 1.00 92.81 102 ILE A N 1
ATOM 794 C CA . ILE A 1 102 ? -7.771 -6.096 19.186 1.00 92.81 102 ILE A CA 1
ATOM 795 C C . ILE A 1 102 ? -6.499 -6.214 20.034 1.00 92.81 102 ILE A C 1
ATOM 797 O O . ILE A 1 102 ? -6.162 -5.348 20.839 1.00 92.81 102 ILE A O 1
ATOM 801 N N . LYS A 1 103 ? -5.740 -7.292 19.827 1.00 92.31 103 LYS A N 1
ATOM 802 C CA . LYS A 1 103 ? -4.515 -7.591 20.592 1.00 92.31 103 LYS A CA 1
ATOM 803 C C . LYS A 1 103 ? -3.380 -6.590 20.364 1.00 92.31 103 LYS A C 1
ATOM 805 O O . LYS A 1 103 ? -2.595 -6.360 21.273 1.00 92.31 103 LYS A O 1
ATOM 810 N N . SER A 1 104 ? -3.292 -6.009 19.169 1.00 91.38 104 SER A N 1
ATOM 811 C CA . SER A 1 104 ? -2.200 -5.108 18.783 1.00 91.38 104 SER A CA 1
ATOM 812 C C . SER A 1 104 ? -2.358 -3.673 19.293 1.00 91.38 104 SER A C 1
ATOM 814 O O . SER A 1 104 ? -1.433 -2.881 19.135 1.00 91.38 104 SER A O 1
ATOM 816 N N . LEU A 1 105 ? -3.510 -3.308 19.871 1.00 93.94 105 LEU A N 1
ATOM 817 C CA . LEU A 1 105 ? -3.731 -1.958 20.388 1.00 93.94 105 LEU A CA 1
ATOM 818 C C . LEU A 1 105 ? -3.226 -1.816 21.832 1.00 93.94 105 LEU A C 1
ATOM 820 O O . LEU A 1 105 ? -3.526 -2.676 22.666 1.00 93.94 105 LEU A O 1
ATOM 824 N N . PRO A 1 106 ? -2.532 -0.711 22.168 1.00 95.44 106 PRO A N 1
ATOM 825 C CA . PRO A 1 106 ? -2.197 -0.382 23.549 1.00 95.44 106 PRO A CA 1
ATOM 826 C C . PRO A 1 106 ? -3.446 -0.252 24.426 1.00 95.44 106 PRO A C 1
ATOM 828 O O . PRO A 1 106 ? -4.469 0.266 23.976 1.00 95.44 106 PRO A O 1
ATOM 831 N N . GLN A 1 107 ? -3.337 -0.621 25.707 1.00 93.81 107 GLN A N 1
ATOM 832 C CA . GLN A 1 107 ? -4.469 -0.563 26.641 1.00 93.81 107 GLN A CA 1
ATOM 833 C C . GLN A 1 107 ? -5.101 0.834 26.711 1.00 93.81 107 GLN A C 1
ATOM 835 O O . GLN A 1 107 ? -6.312 0.955 26.639 1.00 93.81 107 GLN A O 1
ATOM 840 N N . ARG A 1 108 ? -4.299 1.906 26.705 1.00 96.31 108 ARG A N 1
ATOM 841 C CA . ARG A 1 108 ? -4.837 3.280 26.738 1.00 96.31 108 ARG A CA 1
ATOM 842 C C . ARG A 1 108 ? -5.704 3.634 25.525 1.00 96.31 108 ARG A C 1
ATOM 844 O O . ARG A 1 108 ? -6.596 4.465 25.647 1.00 96.31 108 ARG A O 1
ATOM 851 N N . VAL A 1 109 ? -5.439 3.033 24.364 1.00 95.31 109 VAL A N 1
ATOM 852 C CA . VAL A 1 109 ? -6.266 3.224 23.161 1.00 95.31 109 VAL A CA 1
ATOM 853 C C . VAL A 1 109 ? -7.575 2.454 23.306 1.00 95.31 109 VAL A C 1
ATOM 855 O O . VAL A 1 109 ? -8.636 2.978 22.987 1.00 95.31 109 VAL A O 1
ATOM 858 N N . LYS A 1 110 ? -7.514 1.236 23.850 1.00 93.75 110 LYS A N 1
ATOM 859 C CA . LYS A 1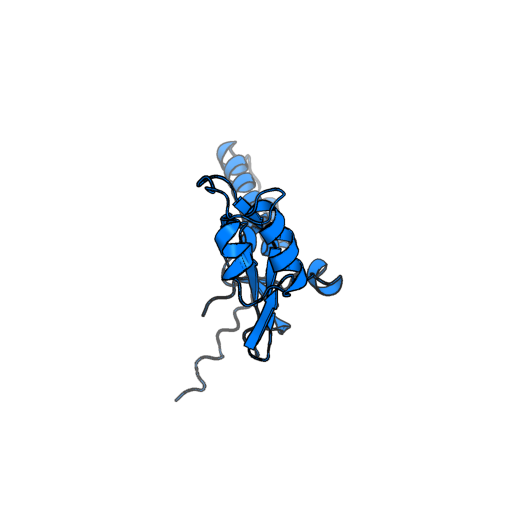 110 ? -8.707 0.449 24.180 1.00 93.75 110 LYS A CA 1
ATOM 860 C C . LYS A 1 110 ? -9.605 1.176 25.173 1.00 93.75 110 LYS A C 1
ATOM 862 O O . LYS A 1 110 ? -10.793 1.318 24.915 1.00 93.75 110 LYS A O 1
ATOM 867 N N . ASP A 1 111 ? -9.020 1.703 26.245 1.00 94.12 111 ASP A N 1
ATOM 868 C CA . ASP A 1 111 ? -9.731 2.471 27.269 1.00 94.12 111 ASP A CA 1
ATOM 869 C C . ASP A 1 111 ? -10.374 3.732 26.677 1.00 94.12 111 ASP A C 1
ATOM 871 O O . ASP A 1 111 ? -11.483 4.095 27.059 1.00 94.12 111 ASP A O 1
ATOM 875 N N . TYR A 1 112 ? -9.704 4.387 25.719 1.00 94.69 112 TYR A N 1
ATOM 876 C CA . TYR A 1 112 ? -10.254 5.545 25.017 1.00 94.69 112 TYR A CA 1
ATOM 877 C C . TYR A 1 112 ? -11.556 5.198 24.288 1.00 94.69 112 TYR A C 1
ATOM 879 O O . TYR A 1 112 ? -12.556 5.867 24.525 1.00 94.69 112 TYR A O 1
ATOM 887 N N . PHE A 1 113 ? -11.567 4.134 23.479 1.00 93.38 113 PHE A N 1
ATOM 888 C CA . PHE A 1 113 ? -12.776 3.684 22.773 1.00 93.38 113 PHE A CA 1
ATOM 889 C C . PHE A 1 113 ? -13.808 3.036 23.703 1.00 93.38 113 PHE A C 1
ATOM 891 O O . PHE A 1 113 ? -15.005 3.075 23.433 1.00 93.38 113 PHE A O 1
ATOM 898 N N . TYR A 1 114 ? -13.375 2.464 24.829 1.00 91.81 114 TYR A N 1
ATOM 899 C CA . TYR A 1 114 ? -14.286 1.899 25.822 1.00 91.81 114 TYR A CA 1
ATOM 900 C C . TYR A 1 114 ? -15.186 2.962 26.463 1.00 91.81 114 TYR A C 1
ATOM 902 O O . TYR A 1 114 ? -16.293 2.639 26.885 1.00 91.81 114 TYR A O 1
ATOM 910 N N . ARG A 1 115 ? -14.763 4.233 26.492 1.00 90.38 115 ARG A N 1
ATOM 911 C CA . ARG A 1 115 ? -15.607 5.349 26.954 1.00 90.38 115 ARG A CA 1
ATOM 912 C C . ARG A 1 115 ? -16.885 5.497 26.138 1.00 90.38 115 ARG A C 1
ATOM 914 O O . ARG A 1 115 ? -17.907 5.853 26.704 1.00 90.38 115 ARG A O 1
ATOM 921 N N . ASP A 1 116 ? -16.827 5.183 24.848 1.00 87.56 116 ASP A N 1
ATOM 922 C CA . ASP A 1 116 ? -17.992 5.223 23.961 1.00 87.56 116 ASP A CA 1
ATOM 923 C C . ASP A 1 116 ? -18.888 3.984 24.151 1.00 87.56 116 ASP A C 1
ATOM 925 O O . ASP A 1 116 ? -19.991 3.913 23.619 1.00 87.56 116 ASP A O 1
ATOM 929 N N . CYS A 1 117 ? -18.426 2.998 24.932 1.00 87.88 117 CYS A N 1
ATOM 930 C CA . CYS A 1 117 ? -19.147 1.764 25.229 1.00 87.88 117 CYS A CA 1
ATOM 931 C C . CYS A 1 117 ? -19.917 1.795 26.558 1.00 87.88 117 CYS A C 1
ATOM 933 O O . CYS A 1 117 ? -20.578 0.806 26.888 1.00 87.88 117 CYS A O 1
ATOM 935 N N . VAL A 1 118 ? -19.807 2.872 27.341 1.00 89.12 118 VAL A N 1
ATOM 936 C CA . VAL A 1 118 ? -20.388 2.973 28.686 1.00 89.12 118 VAL A CA 1
ATOM 937 C C . VAL A 1 118 ? -21.116 4.297 28.906 1.00 89.12 118 VAL A C 1
ATOM 939 O O . VAL A 1 118 ? -20.793 5.305 28.285 1.00 89.12 118 VAL A O 1
ATOM 942 N N . ASP A 1 119 ? -22.106 4.297 29.798 1.00 89.06 119 ASP A N 1
ATOM 943 C CA . ASP A 1 119 ? -22.789 5.513 30.244 1.00 89.06 119 ASP A CA 1
ATOM 944 C C . ASP A 1 119 ? -21.925 6.340 31.225 1.00 89.06 119 ASP A C 1
ATOM 946 O O . ASP A 1 119 ? -20.836 5.933 31.637 1.00 89.06 119 ASP A O 1
ATOM 950 N N . GLU A 1 120 ? -22.427 7.503 31.657 1.00 87.56 120 GLU A N 1
ATOM 951 C CA . GLU A 1 120 ? -21.751 8.381 32.634 1.00 87.56 120 GLU A CA 1
ATOM 952 C C . GLU A 1 120 ? -21.453 7.702 33.986 1.00 87.56 120 GLU A C 1
ATOM 954 O O . GLU A 1 120 ? -20.621 8.180 34.757 1.00 87.56 120 GLU A O 1
ATOM 959 N N . LYS A 1 121 ? -22.134 6.592 34.290 1.00 87.50 121 LYS A N 1
ATOM 960 C CA . LYS A 1 121 ? -21.987 5.808 35.521 1.00 87.50 121 LYS A CA 1
ATOM 961 C C . LYS A 1 121 ? -21.110 4.566 35.321 1.00 87.50 121 LYS A C 1
ATOM 963 O O . LYS A 1 121 ? -20.868 3.846 36.287 1.00 87.50 121 LYS A O 1
ATOM 968 N N . GLY A 1 122 ? -20.619 4.324 34.104 1.00 84.44 122 GLY A N 1
ATOM 969 C CA . GLY A 1 122 ? -19.784 3.180 33.747 1.00 84.44 122 GLY A CA 1
ATOM 970 C C . GLY A 1 122 ? -20.552 1.901 33.395 1.00 84.44 122 GLY A C 1
ATOM 971 O O . GLY A 1 122 ? -19.925 0.846 33.276 1.00 84.44 122 GLY A O 1
ATOM 972 N N . ASN A 1 123 ? -21.876 1.952 33.221 1.00 87.06 123 ASN A N 1
ATOM 973 C CA . ASN A 1 123 ? -22.656 0.789 32.795 1.00 87.06 123 ASN A CA 1
ATOM 974 C C . ASN A 1 123 ? -22.533 0.580 31.278 1.00 87.06 123 ASN A C 1
ATOM 976 O O . ASN A 1 123 ? -22.562 1.565 30.541 1.00 87.06 123 ASN A O 1
ATOM 980 N N . PRO A 1 124 ? -22.441 -0.670 30.785 1.00 86.75 124 PRO A N 1
ATOM 981 C CA . PRO A 1 124 ? -22.390 -0.948 29.352 1.00 86.75 124 PRO A CA 1
ATOM 982 C C . PRO A 1 124 ? -23.617 -0.415 28.602 1.00 86.75 124 PRO A C 1
ATOM 984 O O . PRO A 1 124 ? -24.751 -0.679 29.001 1.00 86.75 124 PRO A O 1
ATOM 987 N N . LEU A 1 125 ? -23.380 0.289 27.497 1.00 88.25 125 LEU A N 1
ATOM 988 C CA . LEU A 1 125 ? -24.422 0.723 26.569 1.00 88.25 125 LEU A CA 1
ATOM 989 C C . LEU A 1 125 ? -24.792 -0.401 25.594 1.00 88.25 125 LEU A C 1
ATOM 991 O O . LEU A 1 125 ? -23.972 -1.259 25.257 1.00 88.25 125 LEU A O 1
ATOM 995 N N . GLU A 1 126 ? -26.030 -0.370 25.101 1.00 87.00 126 GLU A N 1
ATOM 996 C CA . GLU A 1 126 ? -26.427 -1.159 23.937 1.00 87.00 126 GLU A CA 1
ATOM 997 C C . GLU A 1 126 ? -25.830 -0.511 22.679 1.00 87.00 126 GLU A C 1
ATOM 999 O O . GLU A 1 126 ? -26.267 0.558 22.250 1.00 87.00 126 GLU A O 1
ATOM 1004 N N . LEU A 1 127 ? -24.790 -1.137 22.125 1.00 86.69 127 LEU A N 1
ATOM 1005 C CA . LEU A 1 127 ? -24.076 -0.630 20.953 1.00 86.69 127 LEU A CA 1
ATOM 1006 C C . LEU A 1 127 ? -24.827 -0.981 19.674 1.00 86.69 127 LEU A C 1
ATOM 1008 O O . LEU A 1 127 ? -25.212 -2.135 19.460 1.00 86.69 127 LEU A O 1
ATOM 1012 N N . LYS A 1 128 ? -25.016 0.012 18.807 1.00 89.50 128 LYS A N 1
ATOM 1013 C CA . LYS A 1 128 ? -25.623 -0.197 17.496 1.00 89.50 128 LYS A CA 1
ATOM 1014 C C . LYS A 1 128 ? -24.594 -0.810 16.565 1.00 89.50 128 LYS A C 1
ATOM 1016 O O . LYS A 1 128 ? -23.405 -0.528 16.639 1.00 89.50 128 LYS A O 1
ATOM 1021 N N . LYS A 1 129 ? -25.080 -1.581 15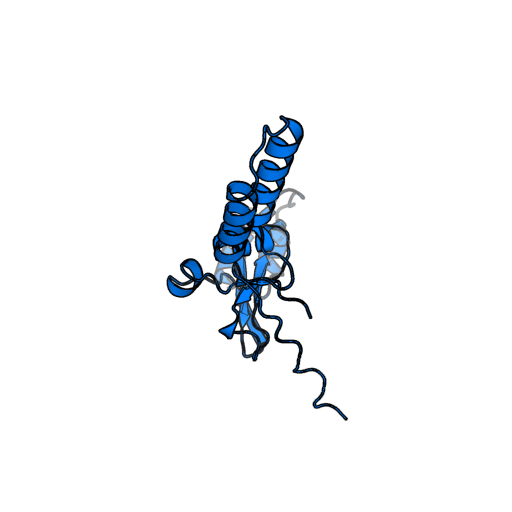.593 1.00 85.56 129 LYS A N 1
ATOM 1022 C CA . LYS A 1 129 ? -24.230 -2.197 14.566 1.00 85.56 129 LYS A CA 1
ATOM 1023 C C . LYS A 1 129 ? -23.349 -1.183 13.816 1.00 85.56 129 LYS A C 1
ATOM 1025 O O . LYS A 1 129 ? -22.253 -1.543 13.400 1.00 85.56 129 LYS A O 1
ATOM 1030 N N . ASP A 1 130 ? -23.818 0.056 13.680 1.00 89.56 130 ASP A N 1
ATOM 1031 C CA . ASP A 1 130 ? -23.136 1.124 12.943 1.00 89.56 130 ASP A CA 1
ATOM 1032 C C . ASP A 1 130 ? -22.137 1.927 13.804 1.00 89.56 130 ASP A C 1
ATOM 1034 O O . ASP A 1 130 ? -21.480 2.833 13.291 1.00 89.56 130 ASP A O 1
ATOM 1038 N N . ASP A 1 131 ? -21.976 1.592 15.092 1.00 91.75 131 ASP A N 1
ATOM 1039 C CA . ASP A 1 131 ? -20.973 2.202 15.972 1.00 91.75 131 ASP A CA 1
ATOM 1040 C C . ASP A 1 131 ? -19.587 1.609 15.664 1.00 91.75 131 ASP A C 1
ATOM 1042 O O . ASP A 1 131 ? -19.097 0.679 16.315 1.00 91.75 131 ASP A O 1
ATOM 1046 N N . VAL A 1 132 ? -18.961 2.122 14.601 1.00 94.56 132 VAL A N 1
ATOM 1047 C CA . VAL A 1 132 ? -17.709 1.603 14.034 1.00 94.56 132 VAL A CA 1
ATOM 1048 C C . VAL A 1 132 ? -16.551 2.593 14.148 1.00 94.56 132 VAL A C 1
ATOM 1050 O O . VAL A 1 132 ? -16.700 3.805 13.998 1.00 94.56 132 VAL A O 1
ATOM 1053 N N . VAL A 1 133 ? -15.350 2.053 14.343 1.00 94.81 133 VAL A N 1
ATOM 1054 C CA . VAL A 1 133 ? -14.078 2.765 14.211 1.00 94.81 133 VAL A CA 1
ATOM 1055 C C . VAL A 1 133 ? -13.528 2.502 12.814 1.00 94.81 133 VAL A C 1
ATOM 1057 O O . VAL A 1 133 ? -13.348 1.349 12.413 1.00 94.81 133 VAL A O 1
ATOM 1060 N N . LYS A 1 134 ? -13.239 3.580 12.081 1.00 95.12 134 LYS A N 1
ATOM 1061 C CA . LYS A 1 134 ? -12.701 3.512 10.719 1.00 95.12 134 LYS A CA 1
ATOM 1062 C C . LYS A 1 134 ? -11.177 3.497 10.743 1.00 95.12 134 LYS A C 1
ATOM 1064 O O . LYS A 1 134 ? -10.548 4.412 11.272 1.00 95.12 134 LYS A O 1
ATOM 1069 N N . PHE A 1 135 ? -10.588 2.492 10.113 1.00 94.25 135 PHE A N 1
ATOM 1070 C CA . PHE A 1 135 ? -9.158 2.387 9.860 1.00 94.25 135 PHE A CA 1
ATOM 1071 C C . PHE A 1 135 ? -8.895 2.746 8.400 1.00 94.25 135 PHE A C 1
ATOM 1073 O O . PHE A 1 135 ? -9.452 2.143 7.486 1.00 94.25 135 PHE A O 1
ATOM 1080 N N . THR A 1 136 ? -8.055 3.749 8.166 1.00 96.25 136 THR A N 1
ATOM 1081 C CA . THR A 1 136 ? -7.724 4.196 6.809 1.00 96.25 136 THR A CA 1
ATOM 1082 C C . THR A 1 136 ? -6.810 3.196 6.105 1.00 96.25 136 THR A C 1
ATOM 1084 O O . THR A 1 136 ? -6.039 2.491 6.755 1.00 96.25 136 THR A O 1
ATOM 1087 N N . ALA A 1 137 ? -6.855 3.166 4.772 1.00 96.62 137 ALA A N 1
ATOM 1088 C CA . ALA A 1 137 ? -5.915 2.382 3.977 1.00 96.62 137 ALA A CA 1
ATOM 1089 C C . ALA A 1 137 ? -4.473 2.882 4.171 1.00 96.62 137 ALA A C 1
ATOM 1091 O O . ALA A 1 137 ? -4.244 4.080 4.352 1.00 96.62 137 ALA A O 1
ATOM 1092 N N . TYR A 1 138 ? -3.501 1.974 4.105 1.00 97.06 138 TYR A N 1
ATOM 1093 C CA . TYR A 1 138 ? -2.075 2.311 4.132 1.00 97.06 138 TYR A CA 1
ATOM 1094 C C . TYR A 1 138 ? -1.238 1.245 3.423 1.00 97.06 138 TYR A C 1
ATOM 1096 O O . TYR A 1 138 ? -1.681 0.114 3.212 1.00 97.06 138 TYR A O 1
ATOM 1104 N N . LEU A 1 139 ? -0.011 1.612 3.050 1.00 98.06 139 LEU A N 1
ATOM 1105 C CA . LEU A 1 139 ? 0.948 0.680 2.470 1.00 98.06 139 LEU A CA 1
ATOM 1106 C C . LEU A 1 139 ? 1.613 -0.161 3.559 1.00 98.06 139 LEU A C 1
ATOM 1108 O O . LEU A 1 139 ? 1.950 0.319 4.641 1.00 98.06 139 LEU A O 1
ATOM 1112 N N . CYS A 1 140 ? 1.832 -1.423 3.238 1.00 98.38 140 CYS A N 1
ATOM 1113 C CA . CYS A 1 140 ? 2.575 -2.378 4.032 1.00 98.38 140 CYS A CA 1
ATOM 1114 C C . CYS A 1 140 ? 3.724 -2.938 3.202 1.00 98.38 140 CYS A C 1
ATOM 1116 O O . CYS A 1 140 ? 3.679 -2.947 1.972 1.00 98.38 140 CYS A O 1
ATOM 1118 N N . MET A 1 141 ? 4.731 -3.462 3.888 1.00 97.81 141 MET A N 1
ATOM 1119 C CA . MET A 1 141 ? 5.846 -4.154 3.260 1.00 97.81 141 MET A CA 1
ATOM 1120 C C . MET A 1 141 ? 6.103 -5.477 3.967 1.00 97.81 141 MET A C 1
ATOM 1122 O O . MET A 1 141 ? 6.137 -5.526 5.194 1.00 97.81 141 MET A O 1
ATOM 1126 N N . LYS A 1 142 ? 6.352 -6.537 3.202 1.00 97.31 142 LYS A N 1
ATOM 1127 C CA . LYS A 1 142 ? 7.010 -7.740 3.708 1.00 97.31 142 LYS A CA 1
ATOM 1128 C C . LYS A 1 142 ? 8.519 -7.559 3.558 1.00 97.31 142 LYS A C 1
ATOM 1130 O O . LYS A 1 142 ? 9.029 -7.421 2.446 1.00 97.31 142 LYS A O 1
ATOM 1135 N N . ALA A 1 143 ? 9.230 -7.522 4.679 1.00 96.19 143 ALA A N 1
ATOM 1136 C CA . ALA A 1 143 ? 10.664 -7.278 4.734 1.00 96.19 143 ALA A CA 1
ATOM 1137 C C . ALA A 1 143 ? 11.489 -8.550 4.455 1.00 96.19 143 ALA A C 1
ATOM 1139 O O . ALA A 1 143 ? 10.973 -9.665 4.297 1.00 96.19 143 ALA A O 1
ATOM 1140 N N . ALA A 1 144 ? 12.807 -8.369 4.357 1.00 94.56 144 ALA A N 1
ATOM 1141 C CA . ALA A 1 144 ? 13.757 -9.430 4.029 1.00 94.56 144 ALA A CA 1
ATOM 1142 C C . ALA A 1 144 ? 13.775 -10.561 5.065 1.00 94.56 144 ALA A C 1
ATOM 1144 O O . ALA A 1 144 ? 13.936 -11.723 4.708 1.00 94.56 144 ALA A O 1
ATOM 1145 N N . ASP A 1 145 ? 13.603 -10.209 6.335 1.00 94.69 145 ASP A N 1
ATOM 1146 C CA . ASP A 1 145 ? 13.566 -11.129 7.473 1.00 94.69 145 ASP A CA 1
ATOM 1147 C C . ASP A 1 145 ? 12.204 -11.825 7.647 1.00 94.69 145 ASP A C 1
ATOM 1149 O O . ASP A 1 145 ? 12.028 -12.631 8.555 1.00 94.69 145 ASP A O 1
ATOM 1153 N N . GLY A 1 146 ? 11.237 -11.526 6.774 1.00 94.44 146 GLY A N 1
ATOM 1154 C CA . GLY A 1 146 ? 9.888 -12.079 6.825 1.00 94.44 146 GLY A CA 1
ATOM 1155 C C . GLY A 1 146 ? 8.896 -11.269 7.657 1.00 94.44 146 GLY A C 1
ATOM 1156 O O . GLY A 1 146 ? 7.715 -11.611 7.663 1.00 94.44 146 GLY A O 1
ATOM 1157 N N . THR A 1 147 ? 9.325 -10.193 8.320 1.00 97.00 147 THR A N 1
ATOM 1158 C CA . THR A 1 147 ? 8.420 -9.336 9.095 1.00 97.00 147 THR A CA 1
ATOM 1159 C C . THR A 1 147 ? 7.502 -8.508 8.194 1.00 97.00 147 THR A C 1
ATOM 1161 O O . THR A 1 147 ? 7.837 -8.193 7.049 1.00 97.00 147 THR A O 1
ATOM 1164 N N . ILE A 1 148 ? 6.325 -8.148 8.716 1.00 97.62 148 ILE A N 1
ATOM 1165 C CA . ILE A 1 148 ? 5.401 -7.216 8.061 1.00 97.62 148 ILE A CA 1
ATOM 1166 C C . ILE A 1 148 ? 5.554 -5.837 8.697 1.00 97.62 148 ILE A C 1
ATOM 1168 O O . ILE A 1 148 ? 5.262 -5.645 9.878 1.00 97.62 148 ILE A O 1
ATOM 1172 N N . VAL A 1 149 ? 5.972 -4.867 7.892 1.00 97.44 149 VAL A N 1
ATOM 1173 C CA . VAL A 1 149 ? 6.024 -3.453 8.254 1.00 97.44 149 VAL A CA 1
ATOM 1174 C C . VAL A 1 149 ? 4.676 -2.830 7.909 1.00 97.44 149 VAL A C 1
ATOM 1176 O O . VAL A 1 149 ? 4.376 -2.587 6.740 1.00 97.44 149 VAL A O 1
ATOM 1179 N N . ASN A 1 150 ? 3.851 -2.589 8.927 1.00 96.19 150 ASN A N 1
ATOM 1180 C CA . ASN A 1 150 ? 2.605 -1.838 8.779 1.00 96.19 150 ASN A CA 1
ATOM 1181 C C . ASN A 1 150 ? 2.910 -0.341 8.665 1.00 96.19 150 ASN A C 1
ATOM 1183 O O . ASN A 1 150 ? 3.681 0.186 9.465 1.00 96.19 150 ASN A O 1
ATOM 1187 N N . GLY A 1 151 ? 2.287 0.342 7.704 1.00 95.81 151 GLY A N 1
ATOM 1188 C CA . GLY A 1 151 ? 2.530 1.767 7.468 1.00 95.81 151 GLY A CA 1
ATOM 1189 C C . GLY A 1 151 ? 3.906 2.027 6.858 1.00 95.81 151 GLY A C 1
ATOM 1190 O O . GLY A 1 151 ? 4.591 2.968 7.256 1.00 95.81 151 GLY A O 1
ATOM 1191 N N . TRP A 1 152 ? 4.333 1.171 5.926 1.00 97.88 152 TRP A N 1
ATOM 1192 C CA . TRP A 1 152 ? 5.579 1.368 5.198 1.00 97.88 152 TRP A CA 1
ATOM 1193 C C . TRP A 1 152 ? 5.543 2.701 4.447 1.00 97.88 152 TRP A C 1
ATOM 1195 O O . TRP A 1 152 ? 4.606 2.990 3.700 1.00 97.88 152 TRP A O 1
ATOM 1205 N N . LEU A 1 153 ? 6.582 3.505 4.658 1.00 97.06 153 LEU A N 1
ATOM 1206 C CA . LEU A 1 153 ? 6.756 4.795 4.014 1.00 97.06 153 LEU A CA 1
ATOM 1207 C C . LEU A 1 153 ? 7.782 4.647 2.894 1.00 97.06 153 LEU A C 1
ATOM 1209 O O . LEU A 1 153 ? 8.935 4.304 3.158 1.00 97.06 153 LEU A O 1
ATOM 1213 N N . ALA A 1 154 ? 7.367 4.937 1.661 1.00 96.69 154 ALA A N 1
ATOM 1214 C CA . ALA A 1 154 ? 8.283 4.981 0.532 1.00 96.69 154 ALA A CA 1
ATOM 1215 C C . ALA A 1 154 ? 9.343 6.061 0.773 1.00 96.69 154 ALA A C 1
ATOM 1217 O O . ALA A 1 154 ? 9.023 7.223 1.036 1.00 96.69 154 ALA A O 1
ATOM 1218 N N . SER A 1 155 ? 10.613 5.678 0.699 1.00 96.62 155 SER A N 1
ATOM 1219 C CA . SER A 1 155 ? 11.713 6.632 0.778 1.00 96.62 155 SER A CA 1
ATOM 1220 C C . SER A 1 155 ? 11.848 7.423 -0.529 1.00 96.62 155 SER A C 1
ATOM 1222 O O . SER A 1 155 ? 11.248 7.089 -1.551 1.00 96.62 155 SER A O 1
ATOM 1224 N N . GLN A 1 156 ? 12.685 8.465 -0.537 1.00 98.06 156 GLN A N 1
ATOM 1225 C CA . GLN A 1 156 ? 12.987 9.184 -1.781 1.00 98.06 156 GLN A CA 1
ATOM 1226 C C . GLN A 1 156 ? 13.594 8.269 -2.851 1.00 98.06 156 GLN A C 1
ATOM 1228 O O . GLN A 1 156 ? 13.305 8.440 -4.029 1.00 98.06 156 GLN A O 1
ATOM 1233 N N . THR A 1 157 ? 14.392 7.273 -2.458 1.00 96.06 157 THR A N 1
ATOM 1234 C CA . THR A 1 157 ? 14.978 6.327 -3.416 1.00 96.06 157 THR A CA 1
ATOM 1235 C C . THR A 1 157 ? 13.956 5.328 -3.943 1.00 96.06 157 THR A C 1
ATOM 1237 O O . THR A 1 157 ? 14.130 4.837 -5.049 1.00 96.06 157 THR A O 1
ATOM 1240 N N . ASP A 1 158 ? 12.894 5.044 -3.188 1.00 97.00 158 ASP A N 1
ATOM 1241 C CA . ASP A 1 158 ? 11.779 4.211 -3.641 1.00 97.00 158 ASP A CA 1
ATOM 1242 C C . ASP A 1 158 ? 10.897 4.967 -4.637 1.00 97.00 158 ASP A C 1
ATOM 1244 O O . ASP A 1 158 ? 10.558 4.433 -5.690 1.00 97.00 158 ASP A O 1
ATOM 1248 N N . MET A 1 159 ? 10.567 6.223 -4.321 1.00 97.25 159 MET A N 1
ATOM 1249 C CA . MET A 1 159 ? 9.716 7.074 -5.157 1.00 97.25 159 MET A CA 1
ATOM 1250 C C . MET A 1 159 ? 10.368 7.461 -6.489 1.00 97.25 159 MET A C 1
ATOM 1252 O O . MET A 1 159 ? 9.662 7.622 -7.478 1.00 97.25 159 MET A O 1
ATOM 1256 N N . LEU A 1 160 ? 11.695 7.613 -6.512 1.00 96.06 160 LEU A N 1
ATOM 1257 C CA . LEU A 1 160 ? 12.472 7.969 -7.707 1.00 96.06 160 LEU A CA 1
ATOM 1258 C C . LEU A 1 160 ? 13.014 6.747 -8.467 1.00 96.06 160 LEU A C 1
ATOM 1260 O O . LEU A 1 160 ? 13.838 6.907 -9.362 1.00 96.06 160 LEU A O 1
ATOM 1264 N N . ALA A 1 161 ? 12.629 5.530 -8.076 1.00 95.06 161 ALA A N 1
ATOM 1265 C CA . ALA A 1 161 ? 13.075 4.317 -8.745 1.00 95.06 161 ALA A CA 1
ATOM 1266 C C . ALA A 1 161 ? 12.151 3.922 -9.904 1.00 95.06 161 ALA A C 1
ATOM 1268 O O . ALA A 1 161 ? 10.926 3.956 -9.777 1.00 95.06 161 ALA A O 1
ATOM 1269 N N . ASP A 1 162 ? 12.778 3.427 -10.973 1.00 94.31 162 ASP A N 1
ATOM 1270 C CA . ASP A 1 162 ? 12.125 2.893 -12.177 1.00 94.31 162 ASP A CA 1
ATOM 1271 C C . ASP A 1 162 ? 12.368 1.383 -12.348 1.00 94.31 162 ASP A C 1
ATOM 1273 O O . ASP A 1 162 ? 12.243 0.830 -13.438 1.00 94.31 162 ASP A O 1
ATOM 1277 N N . ASP A 1 163 ? 12.777 0.704 -11.269 1.00 94.81 163 ASP A N 1
ATOM 1278 C CA . ASP A 1 163 ? 13.057 -0.735 -11.233 1.00 94.81 163 ASP A CA 1
ATOM 1279 C C . ASP A 1 163 ? 11.967 -1.542 -10.506 1.00 94.81 163 ASP A C 1
ATOM 1281 O O . ASP A 1 163 ? 12.244 -2.629 -9.985 1.00 94.81 163 ASP A O 1
ATOM 1285 N N . TRP A 1 164 ? 10.738 -1.016 -10.455 1.00 95.75 164 TRP A N 1
ATOM 1286 C CA . TRP A 1 164 ? 9.595 -1.692 -9.843 1.00 95.75 164 TRP A CA 1
ATOM 1287 C C . TRP A 1 164 ? 9.026 -2.783 -10.747 1.00 95.75 164 TRP A C 1
ATOM 1289 O O . TRP A 1 164 ? 8.933 -2.615 -11.954 1.00 95.75 164 TRP A O 1
ATOM 1299 N N . LEU A 1 165 ? 8.619 -3.894 -10.145 1.00 94.88 165 LEU A N 1
ATOM 1300 C CA . LEU A 1 165 ? 8.143 -5.121 -10.781 1.00 94.88 165 LEU A CA 1
ATOM 1301 C C . LEU A 1 165 ? 6.891 -5.616 -10.067 1.00 94.88 165 LEU A C 1
ATOM 1303 O O . LEU A 1 165 ? 6.767 -5.445 -8.852 1.00 94.88 165 LEU A O 1
ATOM 1307 N N . LEU A 1 166 ? 6.012 -6.307 -10.792 1.00 95.31 166 LEU A N 1
ATOM 1308 C CA . LEU A 1 166 ? 5.020 -7.165 -10.147 1.00 95.31 166 LEU A CA 1
ATOM 1309 C C . LEU A 1 166 ? 5.733 -8.322 -9.439 1.00 95.31 166 LEU A C 1
ATOM 1311 O O . LEU A 1 166 ? 6.654 -8.930 -9.989 1.00 95.31 166 LEU A O 1
ATOM 1315 N N . PHE A 1 167 ? 5.324 -8.599 -8.205 1.00 94.25 167 PHE A N 1
ATOM 1316 C CA . PHE A 1 167 ? 5.821 -9.730 -7.434 1.00 94.25 167 PHE A CA 1
ATOM 1317 C C . PHE A 1 167 ? 4.829 -10.892 -7.524 1.00 94.25 167 PHE A C 1
ATOM 1319 O O . PHE A 1 167 ? 3.749 -10.823 -6.938 1.00 94.25 167 PHE A O 1
ATOM 1326 N N . ASP A 1 168 ? 5.234 -11.957 -8.213 1.00 86.88 168 ASP A N 1
ATOM 1327 C CA . ASP A 1 168 ? 4.543 -13.248 -8.244 1.00 86.88 168 ASP A CA 1
ATOM 1328 C C . ASP A 1 168 ? 5.359 -14.303 -7.484 1.00 86.88 168 ASP A C 1
ATOM 1330 O O . ASP A 1 168 ? 6.589 -14.212 -7.408 1.00 86.88 168 ASP A O 1
ATOM 1334 N N . PHE A 1 169 ? 4.676 -15.309 -6.938 1.00 81.44 169 PHE A N 1
ATOM 1335 C CA . PHE A 1 169 ? 5.248 -16.381 -6.121 1.00 81.44 169 PHE A CA 1
ATOM 1336 C C . PHE A 1 169 ? 4.633 -17.743 -6.451 1.00 81.44 169 PHE A C 1
ATOM 1338 O O . PHE A 1 169 ? 3.450 -17.781 -6.859 1.00 81.44 169 PHE A O 1
#

Organism: NCBI:txid1605892

Sequence (169 aa):
MWLGCINNLYKMKTLDEKSAEYSAKLCNQSGNYSKGELETAYVLGANESRELQYGEHGTFGQALESVKQGRLATRKGWNGKGMFVFMRPADELHVGFVAKDIKSLPQRVKDYFYRDCVDEKGNPLELKKDDVVKFTAYLCMKAADGTIVNGWLASQTDMLADDWLLFDF

pLDDT: mean 82.75, std 17.59, range [30.72, 98.38]

InterPro domains:
  IPR021361 Thoeris anti-defense 2-like domain [PF11195] (59-165)

Secondary structure (DSSP, 8-state):
--SSTT-------BHHHHHHHHHHHHHT--SPPPHHHHHHHHHHHHHHTTSPPTT-BB-HHHHHHHHHTT--EEEGGGTTTT-EEEEEPPEEEEHHHHHHT-TTS-HHHHHHHHGGGB-TTSPBP---TT-EEEEPPEEEEE-TTS-EEETPPPPHHHHT---EEE---

Foldseek 3Di:
DPPPPPPPPPPADFPVRVVVVVVVVVVPDDDDDDPVVVVVVVVVNVVPLQAFDASHWFALNRQVSCQVVFFWKDFPVCVVQLKTKHKDAKDKDALVCQLPPPPPDDNVSSVVSCVVQADPVRHGDDGDPPNIDIDHMAMWMQDSVRDIRTRDDQDPCRNGDRRMHTDDD

Radius of gyration: 24.04 Å; chains: 1; bounding box: 48×40×80 Å

=== Feature glossary ===
The record interleaves many kinds of information about one protein. Here is each kind framed as the question it answers.

Q: What are the backbone torsion angles?
A: φ (phi) and ψ (psi) are the two rotatable backbone dihedrals per residue: φ is the C(i-1)–N–Cα–C torsion, ψ is the N–Cα–C–N(i+1) torsion, both in degrees on (−180°, 180°]. α-helical residues cluster near (−60°, −45°); β-strand residues near (−120°, +130°). A Ramachandran plot is simply a scatter of (φ, ψ) for every residue.

Q: What is the amino-acid chain?
A: This is the polypeptide sequence — one letter per residue, N-terminus first. Length ranges from a few dozen residues for small domains to over a thousand for large multi-domain proteins.

Q: How mobile is each atom in the crystal?
A: For experimental (PDB) structures, the B-factor (temperature factor) quantifies the positional spread of each atom in the crystal — a combination of thermal vibration and static disorder — in units of Å². High B-factors mark flexible loops or poorly resolved regions; low B-factors mark the rigid, well-ordered core.

Q: Are the domains correctly placed relative to each other?
A: Predicted Aligned Error (PAE) is an AlphaFold confidence matrix: entry (i, j) is the expected error in the position of residue j, in ångströms, when the prediction is superimposed on the true structure at residue i. Low PAE within a block of residues means that block is internally rigid and well-predicted; high PAE between two blocks means their relative placement is uncertain even if each block individually is confident.

Q: How confident is the AlphaFold model at each residue?
A: pLDDT is the predicted lDDT-Cα score: AlphaFold's confidence that the local environment of each residue (all inter-atomic distances within 15 Å) is correctly placed. It is a per-residue number between 0 and 100, with higher meaning more reliable.

Q: What family and function is it annotated with?
A: Functional annotations link the protein to curated databases. InterPro entries identify conserved domains and families by matching the sequence against member-database signatures (Pfam, PROSITE, CDD, …). Gene Ontology (GO) terms describe molecular function, biological process, and cellular component in a controlled vocabulary. CATH places the structure in a hierarchical fold classification (Class/Architecture/Topology/Homologous-superfamily). The organism is the source species.

Q: How big and how compact is the whole molecule?
A: Three whole-structure scalars: the radius of gyration (RMS distance of Cα from centroid, in Å), the count of Cα–Cα contacts (pairs closer than 8 Å and separated by more than four residues in sequence — i.e. tertiary, not local, contacts), and the bounding-box dimensions. Together they distinguish compact globular folds from extended fibres or disordered chains.

Q: What known structures does this most resemble?
A: The Foldseek neighbor list gives the closest experimentally determined structures in the PDB, ranked by structural alignment. TM-score near 1 means near-identical fold; near 0.3 means only rough topology match. This is how one finds what a novel AlphaFold prediction most resembles in the solved-structure universe.

Q: Which residues are buried vs exposed?
A: SASA measures how much of the protein is reachable by solvent. It is computed by rolling a water-sized probe over the atomic surface and summing the exposed area (Å²). Per-residue SASA distinguishes core (buried, low SASA) from surface (exposed, high SASA) residues; total SASA is a whole-molecule size measure.

Q: Which residues are in helices, strands, or loops?
A: Eight-state secondary structure (DSSP): H is the canonical α-helix, G the tighter 3₁₀-helix, I the wider π-helix; E/B are β-structure, T and S are turns and bends, and '-' is everything else. DSSP derives these from the pattern of main-chain N–H···O=C hydrogen bonds, not from the sequence.

Q: Where is each backbone atom in 3D?
A: Structure coordinates are given as an mmCIF _atom_site loop: one row per atom with element, residue name, chain id, sequence number, and x/y/z position in Å. Only the four main-chain atoms per residue are included here; side chains are omitted to keep the record compact.

Q: What if only a Cα trace is available?
A: Three-state secondary structure (P-SEA) collapses the eight DSSP classes into helix (a), strand (b), and coil (c). P-SEA assigns these from Cα geometry alone — distances and angles — without requiring backbone oxygens, so it works on any Cα trace.

Q: What do the rendered images show?
A: The six renders are orthographic views along the three Cartesian axes in both directions. Representation (cartoon, sticks, or surface) and color scheme (sequence-rainbow or by-chain) vary across proteins so the training set covers all the common visualization conventions.

Q: What does the local fold look like, residue by residue?
A: Foldseek's 3Di representation compresses backbone geometry into a per-residue letter drawn from a learned twenty-state alphabet. It captures the tertiary interaction pattern around each residue — which residues are packed against it in space, regardless of where they are in sequence.

Q: What do the diagnostic plots show?
A: The contact map is a binary N×N matrix image: pixel (i, j) is dark where Cα_i and Cα_j are within 8 Å and |i−j|>4. Because the |i−j|>4 filter removes local helical contacts, off-diagonal stripes parallel to the main diagonal indicate parallel β-sheets; stripes perpendicular to it indicate antiparallel β-sheets. The Ramachandran plot scatters every residue's (φ, ψ) pair against the sterically allowed regions. The PAE heatmap renders the predicted-aligned-error matrix.